Protein AF-A0AA35RAN5-F1 (afdb_monomer_lite)

Secondary structure (DSSP, 8-state):
-EEETTEEE-----SSS---EETTEEHHHH---HHHHHHHHHHHHH-TT-PPPP-GGGTTSS---

Organism: Geodia barretti (NCBI:txid519541)

Structure (mmCIF, N/CA/C/O backbone):
data_AF-A0AA35RAN5-F1
#
_entry.id   AF-A0AA35RAN5-F1
#
loop_
_atom_site.group_PDB
_atom_site.id
_atom_site.type_symbol
_atom_site.label_atom_id
_atom_site.label_alt_id
_atom_site.label_comp_id
_atom_site.label_asym_id
_atom_site.label_entity_id
_atom_site.label_seq_id
_atom_site.pdbx_PDB_ins_code
_atom_site.Cartn_x
_atom_site.Cartn_y
_atom_site.Cartn_z
_atom_site.occupancy
_atom_site.B_iso_or_equiv
_atom_site.auth_seq_id
_atom_site.auth_comp_id
_atom_site.auth_asym_id
_atom_site.auth_atom_id
_atom_site.pdbx_PDB_model_num
ATOM 1 N N . MET A 1 1 ? 8.892 -7.979 8.647 1.00 67.06 1 MET A N 1
ATOM 2 C CA . MET A 1 1 ? 7.568 -7.629 9.210 1.00 67.06 1 MET A CA 1
ATOM 3 C C . MET A 1 1 ? 7.488 -6.121 9.348 1.00 67.06 1 MET A C 1
ATOM 5 O O . MET A 1 1 ? 8.299 -5.563 10.078 1.00 67.06 1 MET A O 1
ATOM 9 N N . GLY A 1 2 ? 6.578 -5.463 8.630 1.00 80.69 2 GLY A N 1
ATOM 10 C CA . GLY A 1 2 ? 6.346 -4.022 8.770 1.00 80.69 2 GLY A CA 1
ATOM 11 C C . GLY A 1 2 ? 5.400 -3.747 9.939 1.00 80.69 2 GLY A C 1
ATOM 12 O O . GLY A 1 2 ? 4.419 -4.468 10.104 1.00 80.69 2 GLY A O 1
ATOM 13 N N . LYS A 1 3 ? 5.689 -2.736 10.764 1.00 87.75 3 LYS A N 1
ATOM 14 C CA . LYS A 1 3 ? 4.850 -2.350 11.911 1.00 87.75 3 LYS A CA 1
ATOM 15 C C . LYS A 1 3 ? 4.567 -0.852 11.861 1.00 87.75 3 LYS A C 1
ATOM 17 O O . LYS A 1 3 ? 5.497 -0.070 11.677 1.00 87.75 3 LYS A O 1
ATOM 22 N N . ARG A 1 4 ? 3.311 -0.444 12.052 1.00 87.94 4 ARG A N 1
ATOM 23 C CA . ARG A 1 4 ? 2.935 0.969 12.212 1.00 87.94 4 ARG A CA 1
ATOM 24 C C . ARG A 1 4 ? 1.790 1.095 13.209 1.00 87.94 4 ARG A C 1
ATOM 26 O O . ARG A 1 4 ? 0.721 0.539 12.985 1.00 87.94 4 ARG A O 1
ATOM 33 N N . LYS A 1 5 ? 2.006 1.877 14.274 1.00 89.56 5 LYS A N 1
ATOM 34 C CA . LYS A 1 5 ? 1.054 2.050 15.386 1.00 89.56 5 LYS A CA 1
ATOM 35 C C . LYS A 1 5 ? 0.632 0.684 15.952 1.00 89.56 5 LYS A C 1
ATOM 37 O O . LYS A 1 5 ? 1.469 -0.008 16.517 1.00 89.56 5 LYS A O 1
ATOM 42 N N . THR A 1 6 ? -0.626 0.294 15.758 1.00 89.81 6 THR A N 1
ATOM 43 C CA . THR A 1 6 ? -1.215 -0.973 16.213 1.00 89.81 6 THR A CA 1
ATOM 44 C C . THR A 1 6 ? -1.256 -2.054 15.126 1.00 89.81 6 THR A C 1
ATOM 46 O O . THR A 1 6 ? -1.672 -3.174 15.398 1.00 89.81 6 THR A O 1
ATOM 49 N N . SER A 1 7 ? -0.823 -1.752 13.897 1.00 84.75 7 SER A N 1
ATOM 50 C CA . SER A 1 7 ? -0.933 -2.654 12.746 1.00 84.75 7 SER A CA 1
ATOM 51 C C . SER A 1 7 ? 0.393 -3.344 12.417 1.00 84.75 7 SER A C 1
ATOM 53 O O . SER A 1 7 ? 1.454 -2.708 12.386 1.00 84.75 7 SER A O 1
ATOM 55 N N . VAL A 1 8 ? 0.318 -4.643 12.110 1.00 85.44 8 VAL A N 1
ATOM 56 C CA . VAL A 1 8 ? 1.450 -5.484 11.689 1.00 85.44 8 VAL A CA 1
ATOM 57 C C . VAL A 1 8 ? 1.161 -6.087 10.316 1.00 85.44 8 VAL A C 1
ATOM 59 O O . VAL A 1 8 ? 0.082 -6.626 10.093 1.00 85.44 8 VAL A O 1
ATOM 62 N N . ALA A 1 9 ? 2.135 -6.015 9.407 1.00 86.31 9 ALA A N 1
ATOM 63 C CA . ALA A 1 9 ? 2.067 -6.594 8.069 1.00 86.31 9 ALA A CA 1
ATOM 64 C C . ALA A 1 9 ? 3.199 -7.611 7.845 1.00 86.31 9 ALA A C 1
ATOM 66 O O . ALA A 1 9 ? 4.391 -7.294 7.985 1.00 86.31 9 ALA A O 1
ATOM 67 N N . GLN A 1 10 ? 2.824 -8.832 7.455 1.00 86.12 10 GLN A N 1
ATOM 68 C CA . GLN A 1 10 ? 3.741 -9.842 6.928 1.00 86.12 10 GLN A CA 1
ATOM 69 C C . GLN A 1 10 ? 3.738 -9.767 5.402 1.00 86.12 10 GLN A C 1
ATOM 71 O O . GLN A 1 10 ? 2.701 -9.953 4.777 1.00 86.12 10 GLN A O 1
ATOM 76 N N . VAL A 1 11 ? 4.901 -9.486 4.810 1.00 84.12 11 VAL A N 1
ATOM 77 C CA . VAL A 1 11 ? 5.061 -9.302 3.361 1.00 84.12 11 VAL A CA 1
ATOM 78 C C . VAL A 1 11 ? 6.008 -10.371 2.836 1.00 84.12 11 VAL A C 1
ATOM 80 O O . VAL A 1 11 ? 7.071 -10.596 3.420 1.00 84.12 11 VAL A O 1
ATOM 83 N N . ARG A 1 12 ? 5.612 -11.025 1.744 1.00 86.31 12 ARG A N 1
ATOM 84 C CA . ARG A 1 12 ? 6.455 -11.927 0.958 1.00 86.31 12 ARG A CA 1
ATOM 85 C C . ARG A 1 12 ? 6.721 -11.245 -0.377 1.00 86.31 12 ARG A C 1
ATOM 87 O O . ARG A 1 12 ? 5.774 -10.834 -1.038 1.00 86.31 12 ARG A O 1
ATOM 94 N N . LEU A 1 13 ? 7.994 -11.081 -0.721 1.00 80.69 13 LEU A N 1
ATOM 95 C CA . LEU A 1 13 ? 8.419 -10.479 -1.981 1.00 80.69 13 LEU A CA 1
ATOM 96 C C . LEU A 1 13 ? 8.883 -11.590 -2.916 1.00 80.69 13 LEU A C 1
ATOM 98 O O . LEU A 1 13 ? 9.674 -12.443 -2.515 1.00 80.69 13 LEU A O 1
ATOM 102 N N . TYR A 1 14 ? 8.394 -11.549 -4.148 1.00 83.56 14 TYR A N 1
ATOM 103 C CA . TYR A 1 14 ? 8.827 -12.411 -5.239 1.00 83.56 14 TYR A CA 1
ATOM 104 C C . TYR A 1 14 ? 9.437 -11.524 -6.326 1.00 83.56 14 TYR A C 1
ATOM 106 O O . TYR A 1 14 ? 9.000 -10.391 -6.511 1.00 83.56 14 TYR A O 1
ATOM 114 N N . THR A 1 15 ? 10.484 -12.012 -6.990 1.00 75.62 15 THR A N 1
ATOM 115 C CA . THR A 1 15 ? 11.213 -11.257 -8.029 1.00 75.62 15 THR A CA 1
ATOM 116 C C . THR A 1 15 ? 10.510 -11.302 -9.388 1.00 75.62 15 THR A C 1
ATOM 118 O O . THR A 1 15 ? 10.848 -10.527 -10.280 1.00 75.62 15 THR A O 1
ATOM 121 N N . ASP A 1 16 ? 9.521 -12.181 -9.541 1.00 74.94 16 ASP A N 1
ATOM 122 C CA . ASP A 1 16 ? 8.673 -12.227 -10.727 1.00 74.94 16 ASP A CA 1
ATOM 123 C C . ASP A 1 16 ? 7.820 -10.957 -10.830 1.00 74.94 16 ASP A C 1
ATOM 125 O O . ASP A 1 16 ? 7.611 -10.246 -9.845 1.00 74.94 16 ASP A O 1
ATOM 129 N N . THR A 1 17 ? 7.326 -10.656 -12.034 1.00 66.12 17 THR A N 1
ATOM 130 C CA . THR A 1 17 ? 6.470 -9.493 -12.318 1.00 66.12 17 THR A CA 1
ATOM 131 C C . THR A 1 17 ? 5.104 -9.682 -11.646 1.00 66.12 17 THR A C 1
ATOM 133 O O . THR A 1 17 ? 4.114 -10.065 -12.260 1.00 66.12 17 THR A O 1
ATOM 136 N N . GLY A 1 18 ? 5.079 -9.498 -10.329 1.00 63.34 18 GLY A N 1
ATOM 137 C CA . GLY A 1 18 ? 3.958 -9.808 -9.458 1.00 63.34 18 GLY A CA 1
ATOM 138 C C . GLY A 1 18 ? 3.128 -8.574 -9.139 1.00 63.34 18 GLY A C 1
ATOM 139 O O . GLY A 1 18 ? 3.644 -7.535 -8.730 1.00 63.34 18 GLY A O 1
ATOM 140 N N . ILE A 1 19 ? 1.815 -8.712 -9.298 1.00 74.06 19 ILE A N 1
ATOM 141 C CA . ILE A 1 19 ? 0.817 -7.740 -8.849 1.00 74.06 19 ILE A CA 1
ATOM 142 C C . ILE A 1 19 ? 0.913 -7.606 -7.319 1.00 74.06 19 ILE A C 1
ATOM 144 O O . ILE A 1 19 ? 0.945 -8.607 -6.603 1.00 74.06 19 ILE A O 1
ATOM 148 N N . ASN A 1 20 ? 0.927 -6.374 -6.798 1.00 77.12 20 ASN A N 1
ATOM 149 C CA . ASN A 1 20 ? 0.886 -6.130 -5.354 1.00 77.12 20 ASN A CA 1
ATOM 150 C C . ASN A 1 20 ? -0.511 -6.470 -4.807 1.00 77.12 20 ASN A C 1
ATOM 152 O O . ASN A 1 20 ? -1.455 -5.707 -5.010 1.00 77.12 20 ASN A O 1
ATOM 156 N N . GLN A 1 21 ? -0.640 -7.601 -4.110 1.00 81.12 21 GLN A N 1
ATOM 157 C CA . GLN A 1 21 ? -1.890 -8.047 -3.488 1.00 81.12 21 GLN A CA 1
ATOM 158 C C .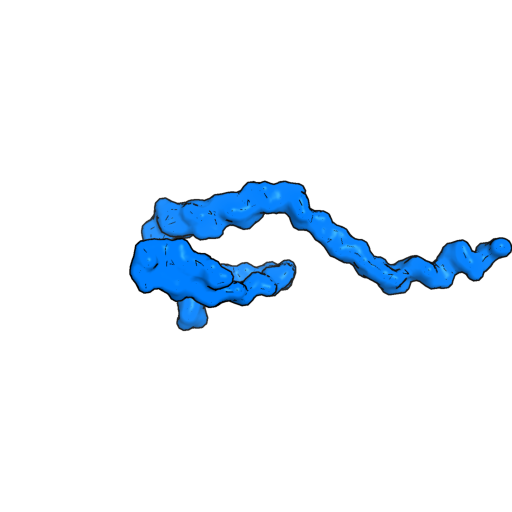 GLN A 1 21 ? -1.812 -7.988 -1.960 1.00 81.12 21 GLN A C 1
ATOM 160 O O . GLN A 1 21 ? -0.794 -8.328 -1.355 1.00 81.12 21 GLN A O 1
ATOM 165 N N . VAL A 1 22 ? -2.916 -7.600 -1.321 1.00 83.00 22 VAL A N 1
ATOM 166 C CA . VAL A 1 22 ? -3.069 -7.552 0.137 1.00 83.00 22 VAL A CA 1
ATOM 167 C C . VAL A 1 22 ? -4.262 -8.418 0.515 1.00 83.00 22 VAL A C 1
ATOM 169 O O . VAL A 1 22 ? -5.379 -8.166 0.076 1.00 83.00 22 VAL A O 1
ATOM 172 N N . ASN A 1 23 ? -4.034 -9.469 1.308 1.00 84.06 23 ASN A N 1
ATOM 173 C CA . ASN A 1 23 ? -5.064 -10.448 1.690 1.00 84.06 23 ASN A CA 1
ATOM 174 C C . ASN A 1 23 ? -5.805 -11.072 0.485 1.00 84.06 23 ASN A C 1
ATOM 176 O O . ASN A 1 23 ? -7.002 -11.340 0.561 1.00 84.06 23 ASN A O 1
ATOM 180 N N . GLY A 1 24 ? -5.105 -11.263 -0.639 1.00 82.81 24 GLY A N 1
ATOM 181 C CA . GLY A 1 24 ? -5.679 -11.802 -1.879 1.00 82.81 24 GLY A CA 1
ATOM 182 C C . GLY A 1 24 ? -6.501 -10.803 -2.699 1.00 82.81 24 GLY A C 1
ATOM 183 O O . GLY A 1 24 ? -7.066 -11.187 -3.717 1.00 82.81 24 GLY A O 1
ATOM 184 N N . ARG A 1 25 ? -6.560 -9.531 -2.287 1.00 85.06 25 ARG A N 1
ATOM 185 C CA . ARG A 1 25 ? -7.224 -8.449 -3.023 1.00 85.06 25 ARG A CA 1
ATOM 186 C C . ARG A 1 25 ? -6.202 -7.523 -3.683 1.00 85.06 25 ARG A C 1
ATOM 188 O O . ARG A 1 25 ? -5.103 -7.362 -3.137 1.00 85.06 25 ARG A O 1
ATOM 195 N N . PRO A 1 26 ? -6.530 -6.918 -4.836 1.00 84.75 26 PRO A N 1
ATOM 196 C CA . PRO A 1 26 ? -5.659 -5.942 -5.475 1.00 84.75 26 PRO A CA 1
ATOM 197 C C . PRO A 1 26 ? -5.522 -4.684 -4.610 1.00 84.75 26 PRO A C 1
ATOM 199 O O . PRO A 1 26 ? -6.389 -4.357 -3.793 1.00 84.75 26 PRO A O 1
ATOM 202 N N . LEU A 1 27 ? -4.403 -3.981 -4.779 1.00 83.38 27 LEU A N 1
ATOM 203 C CA . LEU A 1 27 ? -4.073 -2.802 -3.984 1.00 83.38 27 LEU A CA 1
ATOM 204 C C . LEU A 1 27 ? -5.135 -1.702 -4.117 1.00 83.38 27 LEU A C 1
ATOM 206 O O . LEU A 1 27 ? -5.429 -1.016 -3.141 1.00 83.38 27 LEU A O 1
ATOM 210 N N . GLU A 1 28 ? -5.719 -1.573 -5.304 1.00 81.31 28 GLU A N 1
ATOM 211 C CA . GLU A 1 28 ? -6.714 -0.565 -5.657 1.00 81.31 28 GLU A CA 1
ATOM 212 C C . GLU A 1 28 ? -8.025 -0.741 -4.873 1.00 81.31 28 GLU A C 1
ATOM 214 O O . GLU A 1 28 ? -8.644 0.246 -4.480 1.00 81.31 28 GLU A O 1
ATOM 219 N N . GLU A 1 29 ? -8.424 -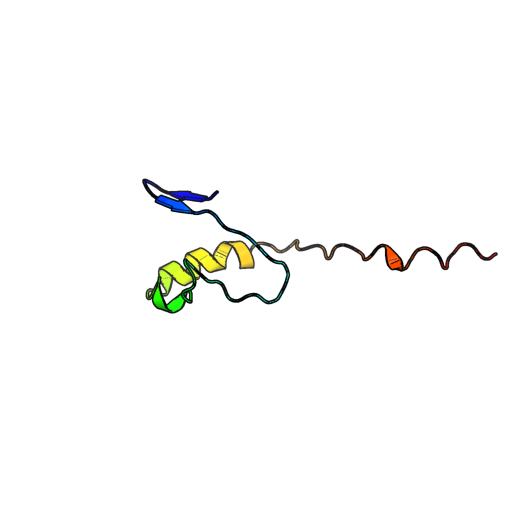1.983 -4.581 1.00 82.94 29 GLU A N 1
ATOM 220 C CA . GLU A 1 29 ? -9.635 -2.276 -3.800 1.00 82.94 29 GLU A CA 1
ATOM 221 C C . GLU A 1 29 ? -9.429 -2.061 -2.298 1.00 82.94 29 GLU A C 1
ATOM 223 O O . GLU A 1 29 ? -10.340 -1.632 -1.592 1.00 82.94 29 GLU A O 1
ATOM 228 N N . VAL A 1 30 ? -8.238 -2.387 -1.789 1.00 84.50 30 VAL A N 1
ATOM 229 C CA . VAL A 1 30 ? -7.934 -2.291 -0.351 1.00 84.50 30 VAL A CA 1
ATOM 230 C C . VAL A 1 30 ? -7.567 -0.861 0.044 1.00 84.50 30 VAL A C 1
ATOM 232 O O . VAL A 1 30 ? -7.901 -0.411 1.141 1.00 84.50 30 VAL A O 1
ATOM 235 N N . PHE A 1 31 ? -6.891 -0.135 -0.845 1.00 84.25 31 PHE A N 1
ATOM 236 C CA . PHE A 1 31 ? -6.443 1.236 -0.629 1.00 84.25 31 PHE A CA 1
ATOM 237 C C . PHE A 1 31 ? -6.916 2.130 -1.787 1.00 84.25 31 PHE A C 1
ATOM 239 O O . PHE A 1 31 ? -6.144 2.414 -2.710 1.00 84.25 31 PHE A O 1
ATOM 246 N N . PRO A 1 32 ? -8.165 2.632 -1.726 1.00 85.38 32 PRO A N 1
ATOM 247 C CA . PRO A 1 32 ? -8.753 3.414 -2.814 1.00 85.38 32 PRO A CA 1
ATOM 248 C C . PRO A 1 32 ? -8.118 4.802 -2.982 1.00 85.38 32 PRO A C 1
ATOM 250 O O . PRO A 1 32 ? -8.353 5.470 -3.980 1.00 85.38 32 PRO A O 1
ATOM 253 N N . TRP A 1 33 ? -7.339 5.275 -2.005 1.00 89.00 33 TRP A N 1
ATOM 254 C CA . TRP A 1 33 ? -6.745 6.611 -2.037 1.00 89.00 33 TRP A CA 1
ATOM 255 C C . TRP A 1 33 ? -5.360 6.601 -2.684 1.00 89.00 33 TRP A C 1
ATOM 257 O O . TRP A 1 33 ? -4.448 5.910 -2.217 1.00 89.00 33 TRP A O 1
ATOM 267 N N . ASP A 1 34 ? -5.165 7.469 -3.677 1.00 85.12 34 ASP A N 1
ATOM 268 C CA . ASP A 1 34 ? -3.900 7.600 -4.410 1.00 85.12 34 ASP A CA 1
ATOM 269 C C . ASP A 1 34 ? -2.708 7.905 -3.500 1.00 85.12 34 ASP A C 1
ATOM 271 O O . ASP A 1 34 ? -1.612 7.381 -3.700 1.00 85.12 34 ASP A O 1
ATOM 275 N N . SER A 1 35 ? -2.907 8.705 -2.448 1.00 87.88 35 SER A N 1
ATOM 276 C CA . SER A 1 35 ? -1.841 9.041 -1.498 1.00 87.88 35 SER A CA 1
ATOM 277 C C . SER A 1 35 ? -1.262 7.803 -0.804 1.00 87.88 35 SER A C 1
ATOM 279 O O . SER A 1 35 ? -0.064 7.742 -0.526 1.00 87.88 35 SER A O 1
ATOM 281 N N . TRP A 1 36 ? -2.091 6.792 -0.530 1.00 87.81 36 TRP A N 1
ATOM 282 C CA . TRP A 1 36 ? -1.638 5.545 0.087 1.00 87.81 36 TRP A CA 1
ATOM 283 C C . TRP A 1 36 ? -0.934 4.646 -0.922 1.00 87.81 36 TRP A C 1
ATOM 285 O O . TRP A 1 36 ? 0.114 4.081 -0.608 1.00 87.81 36 TRP A O 1
ATOM 295 N N . GLN A 1 37 ? -1.441 4.582 -2.153 1.00 86.19 37 GLN A N 1
ATOM 296 C CA . GLN A 1 37 ? -0.780 3.854 -3.236 1.00 86.19 37 GLN A CA 1
ATOM 297 C C . GLN A 1 37 ? 0.609 4.435 -3.535 1.00 86.19 37 GLN A C 1
ATOM 299 O O . GLN A 1 37 ? 1.576 3.690 -3.703 1.00 86.19 37 GLN A O 1
ATOM 304 N N . GLN A 1 38 ? 0.742 5.764 -3.529 1.00 87.50 38 GLN A N 1
ATOM 305 C CA . GLN A 1 38 ? 2.024 6.450 -3.691 1.00 87.50 38 GLN A CA 1
ATOM 306 C C . GLN A 1 38 ? 3.006 6.107 -2.567 1.00 87.50 38 GLN A C 1
ATOM 308 O O . GLN A 1 38 ? 4.166 5.809 -2.850 1.00 87.50 38 GLN A O 1
ATOM 313 N N . LEU A 1 39 ? 2.547 6.089 -1.311 1.00 88.00 39 LEU A N 1
ATOM 314 C CA . LEU A 1 39 ? 3.383 5.730 -0.161 1.00 88.00 39 LEU A CA 1
ATOM 315 C C . LEU A 1 39 ? 3.934 4.300 -0.277 1.00 88.00 39 LEU A C 1
ATOM 317 O O . LEU A 1 39 ? 5.095 4.059 0.043 1.00 88.00 39 LEU A O 1
ATOM 321 N N . ILE A 1 40 ? 3.117 3.364 -0.766 1.00 86.62 40 ILE A N 1
ATOM 322 C CA . ILE A 1 40 ? 3.500 1.957 -0.955 1.00 86.62 40 ILE A CA 1
ATOM 323 C C . ILE A 1 40 ? 4.475 1.797 -2.128 1.00 86.62 40 ILE A C 1
ATOM 325 O O . ILE A 1 40 ? 5.409 1.003 -2.043 1.00 86.62 40 ILE A O 1
ATOM 329 N N . ARG A 1 41 ? 4.300 2.567 -3.210 1.00 85.69 41 ARG A N 1
ATOM 330 C CA . ARG A 1 41 ? 5.157 2.513 -4.411 1.00 85.69 41 ARG A CA 1
ATOM 331 C C . ARG A 1 41 ? 6.496 3.246 -4.244 1.00 85.69 41 ARG A C 1
ATOM 333 O O . ARG A 1 41 ? 7.462 2.916 -4.927 1.00 85.69 41 ARG A O 1
ATOM 340 N N . GLN A 1 42 ? 6.576 4.227 -3.344 1.00 86.19 42 GLN A N 1
ATOM 341 C CA . GLN A 1 42 ? 7.780 5.027 -3.094 1.00 86.19 42 GLN A CA 1
ATOM 342 C C . GLN A 1 42 ? 9.057 4.210 -2.788 1.00 86.19 42 GLN A C 1
ATOM 344 O O . GLN A 1 42 ? 10.081 4.518 -3.402 1.00 86.19 42 GLN A O 1
ATOM 349 N N . PRO A 1 43 ? 9.056 3.196 -1.896 1.00 82.50 43 PRO A N 1
ATOM 350 C CA . PRO A 1 43 ? 10.258 2.404 -1.621 1.00 82.50 43 PRO A CA 1
ATOM 351 C C . PRO A 1 43 ? 10.759 1.646 -2.855 1.00 82.50 43 PRO A C 1
ATOM 353 O O . PRO A 1 43 ? 11.946 1.713 -3.153 1.00 82.50 43 PRO A O 1
ATOM 356 N N . PHE A 1 44 ? 9.862 1.038 -3.638 1.00 79.12 44 PHE A N 1
ATOM 357 C CA . PHE A 1 44 ? 10.233 0.309 -4.858 1.00 79.12 44 PHE A CA 1
ATOM 358 C C . PHE A 1 44 ? 10.860 1.208 -5.930 1.00 79.12 44 PHE A C 1
ATOM 360 O O . PHE A 1 44 ? 11.695 0.754 -6.701 1.00 79.12 44 PHE A O 1
ATOM 367 N N . ARG A 1 45 ? 10.488 2.495 -5.974 1.00 77.25 45 ARG A N 1
ATOM 368 C CA . ARG A 1 45 ? 11.114 3.470 -6.880 1.00 77.25 45 ARG A CA 1
ATOM 369 C C . ARG A 1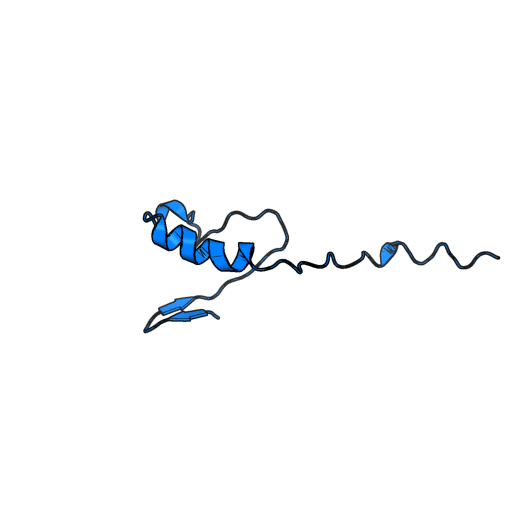 45 ? 12.533 3.850 -6.442 1.00 77.25 45 ARG A C 1
ATOM 371 O O . ARG A 1 45 ? 13.346 4.203 -7.286 1.00 77.25 45 ARG A O 1
ATOM 378 N N . ARG A 1 46 ? 12.813 3.848 -5.135 1.00 74.44 46 ARG A N 1
ATOM 379 C CA . ARG A 1 46 ? 14.114 4.258 -4.579 1.00 74.44 46 ARG A CA 1
ATOM 380 C C . ARG A 1 46 ? 15.175 3.162 -4.621 1.00 74.44 46 ARG A C 1
ATOM 382 O O . ARG A 1 46 ? 16.348 3.482 -4.444 1.00 74.44 46 ARG A O 1
ATOM 389 N N . ASP A 1 47 ? 14.793 1.911 -4.853 1.00 64.31 47 ASP A N 1
ATOM 390 C CA . ASP A 1 47 ? 15.741 0.810 -5.014 1.00 64.31 47 ASP A CA 1
ATOM 391 C C . ASP A 1 47 ? 16.427 0.869 -6.392 1.00 64.31 47 ASP A C 1
ATOM 393 O O . ASP A 1 47 ? 16.148 0.110 -7.312 1.00 64.31 47 ASP A O 1
ATOM 397 N N . GLU A 1 48 ? 17.373 1.799 -6.525 1.00 56.03 48 GLU A N 1
ATOM 398 C CA . GLU A 1 48 ? 18.235 1.982 -7.703 1.00 56.03 48 GLU A CA 1
ATOM 399 C C . GLU A 1 48 ? 19.293 0.862 -7.844 1.00 56.03 48 GLU A C 1
ATOM 401 O O . GLU A 1 48 ? 19.952 0.728 -8.872 1.00 56.03 48 GLU A O 1
ATOM 406 N N . ARG A 1 49 ? 19.462 0.009 -6.822 1.00 53.69 49 ARG A N 1
ATOM 407 C CA . ARG A 1 49 ? 20.474 -1.065 -6.783 1.00 53.69 49 ARG A CA 1
ATOM 408 C C . ARG A 1 49 ? 19.874 -2.469 -6.737 1.00 53.69 49 ARG A C 1
ATOM 410 O O . ARG A 1 49 ? 20.366 -3.319 -5.997 1.00 53.69 49 ARG A O 1
ATOM 417 N N . ALA A 1 50 ? 18.871 -2.774 -7.551 1.00 54.56 50 ALA A N 1
ATOM 418 C CA . ALA A 1 50 ? 18.580 -4.174 -7.854 1.00 54.56 50 ALA A CA 1
ATOM 419 C C . ALA A 1 50 ? 19.686 -4.710 -8.782 1.00 54.56 50 ALA A C 1
ATOM 421 O O . ALA A 1 50 ? 19.551 -4.718 -10.002 1.00 54.56 50 ALA A O 1
ATOM 422 N N . ARG A 1 51 ? 20.836 -5.101 -8.216 1.00 52.41 51 ARG A N 1
ATOM 423 C CA . ARG A 1 51 ? 21.852 -5.835 -8.980 1.00 52.41 51 ARG A CA 1
ATOM 424 C C . ARG A 1 51 ? 21.214 -7.153 -9.434 1.00 52.41 51 ARG A C 1
ATOM 426 O O . ARG A 1 51 ? 20.824 -7.929 -8.559 1.00 52.41 51 ARG A O 1
ATOM 433 N N . PRO A 1 52 ? 21.116 -7.437 -10.743 1.00 60.81 52 PRO A N 1
ATOM 434 C CA . PRO A 1 52 ? 20.722 -8.765 -11.179 1.00 60.81 52 PRO A CA 1
ATOM 435 C C . PRO A 1 52 ? 21.770 -9.752 -10.658 1.00 60.81 52 PRO A C 1
ATOM 437 O O . PRO A 1 52 ? 22.974 -9.546 -10.827 1.00 60.81 52 PRO A O 1
ATOM 440 N N . VAL A 1 53 ? 21.318 -10.790 -9.954 1.00 65.06 53 VAL A N 1
ATOM 441 C CA . VAL A 1 53 ? 22.193 -11.874 -9.498 1.00 65.06 53 VAL A CA 1
ATOM 442 C C . VAL A 1 53 ? 22.743 -12.555 -10.755 1.00 65.06 53 VAL A C 1
ATOM 444 O O . VAL A 1 53 ? 21.941 -13.020 -11.567 1.00 65.06 53 VAL A O 1
ATOM 447 N N . PRO A 1 54 ? 24.071 -12.598 -10.972 1.00 59.22 54 PRO A N 1
ATOM 448 C CA . PRO A 1 54 ? 24.615 -13.253 -12.150 1.00 59.22 54 PRO A CA 1
ATOM 449 C C . PRO A 1 54 ? 24.329 -14.755 -12.064 1.00 59.22 54 PRO A C 1
ATOM 451 O O . PRO A 1 54 ? 24.646 -15.407 -11.065 1.00 59.22 54 PRO A O 1
ATOM 454 N N . ASP A 1 55 ? 23.717 -15.296 -13.117 1.00 60.56 55 ASP A N 1
ATOM 455 C CA . ASP A 1 55 ? 23.489 -16.729 -13.264 1.00 60.56 55 ASP A CA 1
ATOM 456 C C . ASP A 1 55 ? 24.845 -17.454 -13.347 1.00 60.56 55 ASP A C 1
ATOM 458 O O . ASP A 1 55 ? 25.584 -17.335 -14.326 1.00 60.56 55 ASP A O 1
ATOM 462 N N . ARG A 1 56 ? 25.183 -18.218 -12.299 1.00 58.19 56 ARG A N 1
ATOM 463 C CA . ARG A 1 56 ? 26.425 -19.008 -12.191 1.00 58.19 56 ARG A CA 1
ATOM 464 C C . ARG A 1 56 ? 26.547 -20.124 -13.239 1.00 58.19 56 ARG A C 1
ATOM 466 O O . ARG A 1 56 ? 27.572 -20.800 -13.270 1.00 58.19 56 ARG A O 1
ATOM 473 N N . ARG A 1 57 ? 25.544 -20.352 -14.093 1.00 59.84 57 ARG A N 1
ATOM 474 C CA . ARG A 1 57 ? 25.538 -21.458 -15.065 1.00 59.84 57 ARG A CA 1
ATOM 475 C C . ARG A 1 57 ? 26.456 -21.273 -16.284 1.00 59.84 57 ARG A C 1
ATOM 477 O O . ARG A 1 57 ? 26.591 -22.221 -17.051 1.00 59.84 57 ARG A O 1
ATOM 484 N N . GLN A 1 58 ? 27.115 -20.123 -16.473 1.00 56.97 58 GLN A N 1
ATOM 485 C CA . GLN A 1 58 ? 27.943 -19.867 -17.672 1.00 56.97 58 GLN A CA 1
ATOM 486 C C . GLN A 1 58 ? 29.470 -20.012 -17.477 1.00 56.97 58 GLN A C 1
ATOM 488 O O . GLN A 1 58 ? 30.219 -19.877 -18.444 1.00 56.97 58 GLN A O 1
ATOM 493 N N . ASP A 1 59 ? 29.956 -20.344 -16.275 1.00 55.97 59 ASP A N 1
ATOM 494 C CA . ASP A 1 59 ? 31.394 -20.292 -15.936 1.00 55.97 59 ASP A CA 1
ATOM 495 C C . ASP A 1 59 ? 32.147 -21.638 -16.046 1.00 55.97 59 ASP A C 1
ATOM 497 O O . ASP A 1 59 ? 33.096 -21.915 -15.316 1.00 55.97 59 ASP A O 1
ATOM 501 N N . THR A 1 60 ? 31.726 -22.524 -16.954 1.00 61.16 60 THR A N 1
ATOM 502 C CA . THR A 1 60 ? 32.463 -23.773 -17.257 1.00 61.16 60 THR A CA 1
ATOM 503 C C . THR A 1 60 ? 33.101 -23.793 -18.647 1.00 61.16 60 THR A C 1
ATOM 505 O O . THR A 1 60 ? 33.759 -24.766 -18.999 1.00 61.16 60 THR A O 1
ATOM 508 N N . ARG A 1 61 ? 32.998 -22.710 -19.436 1.00 58.69 61 ARG A N 1
ATOM 509 C CA . ARG A 1 61 ? 33.550 -22.640 -20.809 1.00 58.69 61 ARG A CA 1
ATOM 510 C C . ARG A 1 61 ? 34.839 -21.817 -20.965 1.00 58.69 61 ARG A C 1
ATOM 512 O O . ARG A 1 61 ? 35.157 -21.404 -22.074 1.00 58.69 61 ARG A O 1
ATOM 519 N N . ARG A 1 62 ? 35.593 -21.566 -19.886 1.00 57.47 62 ARG A N 1
ATOM 520 C CA . ARG A 1 62 ? 36.879 -20.828 -19.939 1.00 57.47 62 AR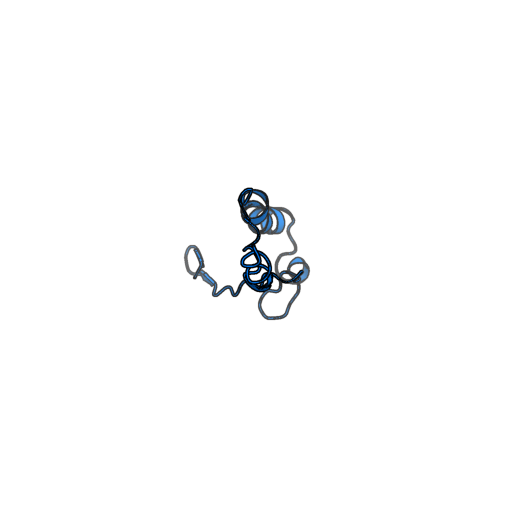G A CA 1
ATOM 521 C C . ARG A 1 62 ? 38.104 -21.598 -19.423 1.00 57.47 62 ARG A C 1
ATOM 523 O O . ARG A 1 62 ? 39.144 -20.994 -19.196 1.00 57.47 62 ARG A O 1
ATOM 530 N N . ARG A 1 63 ? 38.020 -22.925 -19.278 1.00 58.88 63 ARG A N 1
ATOM 531 C CA . ARG A 1 63 ? 39.189 -23.798 -19.039 1.00 58.88 63 ARG A CA 1
ATOM 532 C C . ARG A 1 63 ? 39.403 -24.713 -20.241 1.00 58.88 63 ARG A C 1
ATOM 534 O O . ARG A 1 63 ? 39.110 -25.898 -20.194 1.00 58.88 63 ARG A O 1
ATOM 541 N N . SER A 1 64 ? 39.828 -24.116 -21.345 1.00 57.12 64 SER A N 1
ATOM 542 C CA . SER A 1 64 ? 40.316 -24.821 -22.530 1.00 57.12 64 SER A CA 1
ATOM 543 C C . SER A 1 64 ? 41.307 -23.908 -23.245 1.00 57.12 64 SER A C 1
ATOM 545 O O . SER A 1 64 ? 40.926 -23.212 -24.183 1.00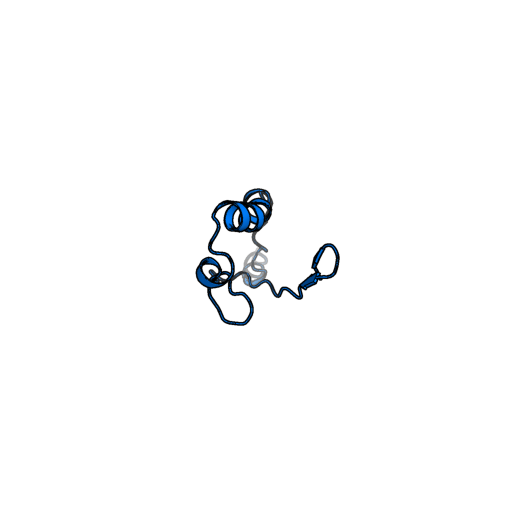 57.12 64 SER A O 1
ATOM 547 N N . CYS A 1 65 ? 42.528 -23.867 -22.724 1.00 50.81 65 CYS A 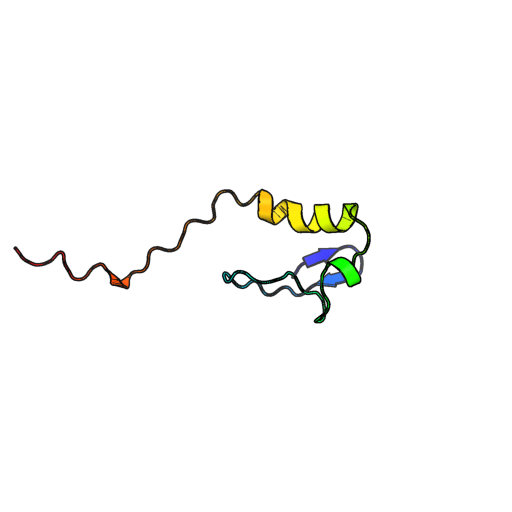N 1
ATOM 548 C CA . CYS A 1 65 ? 43.802 -23.682 -23.421 1.00 50.81 65 CYS A CA 1
ATOM 549 C C . CYS A 1 65 ? 44.913 -24.018 -22.424 1.00 50.81 65 CYS A C 1
ATOM 551 O O . CYS A 1 65 ? 44.759 -23.628 -21.242 1.00 50.81 65 CYS A O 1
#

Radius of gyration: 18.67 Å; chains: 1; bounding box: 53×34×40 Å

Sequence (65 aa):
MGKRKTSVAQVRLYTDTGINQVNGRPLEEVFPWDSWQQLIRQPFRRDERARPVPDRRQDTRRRSC

InterPro domains:
  IPR000754 Small ribosomal subunit protein uS9 [PF00380] (2-45)
  IPR014721 Small ribosomal subunit protein uS5 domain 2-type fold, subgroup [G3DSA:3.30.230.10] (1-61)
  IPR020568 Ribosomal protein uS5 domain 2-type superfamily [SSF54211] (1-47)

pLDDT: mean 75.37, std 12.41, range [50.81, 89.81]

Foldseek 3Di:
DDDDDPDDDDDDDDPPPDADDDPNHHPCVVPVDPVVVCVVCVVVVPCPPPDPDDDPVPPPPPPDD